Protein AF-A0A8T4W5Y5-F1 (afdb_monomer_lite)

Foldseek 3Di:
DWDADPVPRDIDDDPDPDQAWDADPPPRDIDGRDPDDDDDDDDDDDDDDDDDDDDPPDDPPDPPPDDPDPPPPPPDVVVVVLVVVLVPDPDPVVVVVSVVVVVVVVVVVVVVVVVVVVVVVVVVVVVVVVVVVVCVVVVNDDDDD

Radius of gyration: 27.2 Å; chains: 1; bounding box: 62×45×66 Å

Sequence (145 aa):
MELECKSCGYEWDYQGESDYYATCPNCQYKVKIEANAEVIEPEGKEEKANRDVGTEIGIPAKAKVVPSGAGTTRFSGKEEIFLEQIAELDDPDEIYEIFSKYEQEEFNSLRKKVKEKAIRLRNDLKKYKKIENLLEEKGWEYSER

Structure (mmCIF, N/CA/C/O backbone):
data_AF-A0A8T4W5Y5-F1
#
_entry.id   AF-A0A8T4W5Y5-F1
#
loop_
_atom_site.group_PDB
_atom_site.id
_atom_site.type_symbol
_atom_site.label_atom_id
_atom_site.label_alt_id
_atom_site.label_comp_id
_atom_site.label_asym_id
_atom_site.label_entity_id
_atom_site.label_seq_id
_atom_site.pdbx_PDB_ins_code
_atom_site.Cartn_x
_atom_site.Cartn_y
_atom_site.Cartn_z
_atom_site.occupancy
_atom_site.B_iso_or_equiv
_atom_site.auth_seq_id
_atom_site.auth_comp_id
_atom_site.auth_asym_id
_atom_site.auth_atom_id
_atom_site.pdbx_PDB_model_num
ATOM 1 N N . MET A 1 1 ? -31.313 7.563 2.829 1.00 80.56 1 MET A N 1
ATOM 2 C CA . MET A 1 1 ? -30.315 7.515 1.738 1.00 80.56 1 MET A CA 1
ATOM 3 C C . MET A 1 1 ? -30.272 6.075 1.291 1.00 80.56 1 MET A C 1
ATOM 5 O O . MET A 1 1 ? -29.936 5.231 2.112 1.00 80.56 1 MET A O 1
ATOM 9 N N . GLU A 1 2 ? -30.682 5.793 0.060 1.00 85.56 2 GLU A N 1
ATOM 10 C CA . GLU A 1 2 ? -30.714 4.421 -0.448 1.00 85.56 2 GLU A CA 1
ATOM 11 C C . GLU A 1 2 ? -29.285 3.957 -0.744 1.00 85.56 2 GLU A C 1
ATOM 13 O O . GLU A 1 2 ? -28.531 4.630 -1.449 1.00 85.56 2 GLU A O 1
ATOM 18 N N . LEU A 1 3 ? -28.892 2.835 -0.143 1.00 88.19 3 LEU A N 1
ATOM 19 C CA . LEU A 1 3 ? -27.592 2.209 -0.345 1.00 88.19 3 LEU A CA 1
ATOM 20 C C . LEU A 1 3 ? -27.778 0.814 -0.921 1.00 88.19 3 LEU A C 1
ATOM 22 O O . LEU A 1 3 ? -28.608 0.045 -0.445 1.00 88.19 3 LEU A O 1
ATOM 26 N N . GLU A 1 4 ? -26.929 0.470 -1.883 1.00 90.25 4 GLU A N 1
ATOM 27 C CA . GLU A 1 4 ? -26.855 -0.864 -2.467 1.00 90.25 4 GLU A CA 1
ATOM 28 C C . GLU A 1 4 ? -25.580 -1.581 -2.004 1.00 90.25 4 GLU A C 1
ATOM 30 O O . GLU A 1 4 ? -24.464 -1.041 -2.023 1.00 90.25 4 GLU A O 1
ATOM 35 N N . CYS A 1 5 ? -25.716 -2.842 -1.595 1.00 90.56 5 CYS A N 1
ATOM 36 C CA . CYS A 1 5 ? -24.565 -3.669 -1.275 1.00 90.56 5 CYS A CA 1
ATOM 37 C C . CYS A 1 5 ? -23.873 -4.186 -2.540 1.00 90.56 5 CYS A C 1
ATOM 39 O O . CYS A 1 5 ? -24.364 -5.107 -3.181 1.00 90.56 5 CYS A O 1
ATOM 41 N N . LYS A 1 6 ? -22.631 -3.757 -2.792 1.00 88.56 6 LYS A N 1
ATOM 42 C CA . LYS A 1 6 ? -21.796 -4.291 -3.893 1.00 88.56 6 LYS A CA 1
ATOM 43 C C . LYS A 1 6 ? -21.457 -5.789 -3.788 1.00 88.56 6 LYS A C 1
ATOM 45 O O . LYS A 1 6 ? -20.924 -6.357 -4.733 1.00 88.56 6 LYS A O 1
ATOM 50 N N . SER A 1 7 ? -21.697 -6.414 -2.633 1.00 89.50 7 SER A N 1
ATOM 51 C CA . SER A 1 7 ? -21.397 -7.832 -2.393 1.00 89.50 7 SER A CA 1
ATOM 52 C C . SER A 1 7 ? -22.606 -8.738 -2.646 1.00 89.50 7 SER A C 1
ATOM 54 O O . SER A 1 7 ? -22.464 -9.783 -3.273 1.00 89.50 7 SER A O 1
ATOM 56 N N . CYS A 1 8 ? -23.800 -8.348 -2.180 1.00 90.50 8 CYS A N 1
ATOM 57 C CA . CYS A 1 8 ? -25.008 -9.178 -2.283 1.00 90.50 8 CYS A CA 1
ATOM 58 C C . CYS A 1 8 ? -26.167 -8.548 -3.070 1.00 90.50 8 CYS A C 1
ATOM 60 O O . CYS A 1 8 ? -27.184 -9.211 -3.243 1.00 90.50 8 CYS A O 1
ATOM 62 N N . GLY A 1 9 ? -26.041 -7.294 -3.512 1.00 89.88 9 GLY A N 1
ATOM 63 C CA . GLY A 1 9 ? -27.084 -6.560 -4.236 1.00 89.88 9 GLY A CA 1
ATOM 64 C C . GLY A 1 9 ? -28.288 -6.152 -3.381 1.00 89.88 9 GLY A C 1
ATOM 65 O O . GLY A 1 9 ? -29.320 -5.788 -3.921 1.00 89.88 9 GLY A O 1
ATOM 66 N N . TYR A 1 10 ? -28.208 -6.261 -2.050 1.00 90.81 10 TYR A N 1
ATOM 67 C CA . TYR A 1 10 ? -29.298 -5.833 -1.170 1.00 90.81 10 TYR A CA 1
ATOM 68 C C . TYR A 1 10 ? -29.343 -4.307 -1.072 1.00 90.81 10 TYR A C 1
ATOM 70 O O . TYR A 1 10 ? -28.320 -3.691 -0.761 1.00 90.81 10 TYR A O 1
ATOM 78 N N . GLU A 1 11 ? -30.524 -3.733 -1.281 1.00 92.12 11 GLU A N 1
ATOM 79 C CA . GLU A 1 11 ? -30.798 -2.299 -1.189 1.00 92.12 11 GLU A CA 1
ATOM 80 C C . GLU A 1 11 ? -31.506 -1.972 0.130 1.00 92.12 11 GLU A C 1
ATOM 82 O O . GLU A 1 11 ? -32.390 -2.712 0.574 1.00 92.12 11 GLU A O 1
ATOM 87 N N . TRP A 1 12 ? -31.101 -0.888 0.795 1.00 92.19 12 TRP A N 1
ATOM 88 C CA . TRP A 1 12 ? -31.766 -0.426 2.014 1.00 92.19 12 TRP A CA 1
ATOM 89 C C . TRP A 1 12 ? -31.657 1.080 2.222 1.00 92.19 12 TRP A C 1
ATOM 91 O O . TRP A 1 12 ? -30.679 1.721 1.837 1.00 92.19 12 TRP A O 1
ATOM 101 N N . ASP A 1 13 ? -32.642 1.629 2.929 1.00 89.38 13 ASP A N 1
ATOM 102 C CA . ASP A 1 13 ? -32.605 2.998 3.423 1.00 89.38 13 ASP A CA 1
ATOM 103 C C . ASP A 1 13 ? -31.702 3.117 4.646 1.00 89.38 13 ASP A C 1
ATOM 105 O O . ASP A 1 13 ? -32.009 2.647 5.746 1.00 89.38 13 ASP A O 1
ATOM 109 N N . TYR A 1 14 ? -30.568 3.783 4.467 1.00 87.25 14 TYR A N 1
ATOM 110 C CA . TYR A 1 14 ? -29.668 4.107 5.557 1.00 87.25 14 TYR A CA 1
ATOM 111 C C . TYR A 1 14 ? -30.182 5.307 6.368 1.00 87.25 14 TYR A C 1
ATOM 113 O O . TYR A 1 14 ? -30.441 6.379 5.810 1.00 87.25 14 TYR A O 1
ATOM 121 N N . GLN A 1 15 ? -30.303 5.100 7.685 1.00 85.75 15 GLN A N 1
ATOM 122 C CA . GLN A 1 15 ? -30.734 6.081 8.696 1.00 85.75 15 GLN A CA 1
ATOM 123 C C . GLN A 1 15 ? -29.670 6.329 9.788 1.00 85.75 15 GLN A C 1
ATOM 125 O O . GLN A 1 15 ? -29.985 6.873 10.842 1.00 85.75 15 GLN A O 1
ATOM 130 N N . GLY A 1 16 ? -28.430 5.873 9.586 1.00 82.62 16 GLY A N 1
ATOM 131 C CA . GLY A 1 16 ? -27.360 6.033 10.575 1.00 82.62 16 GLY A CA 1
ATOM 132 C C . GLY A 1 16 ? -26.685 7.406 10.518 1.00 82.62 16 GLY A C 1
ATOM 133 O O . GLY A 1 16 ? -26.769 8.107 9.51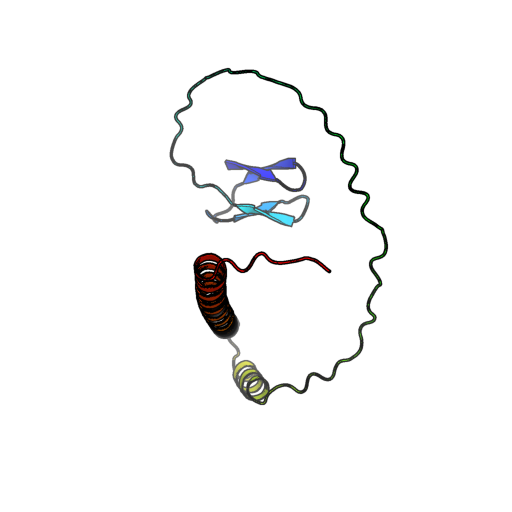5 1.00 82.62 16 GLY A O 1
ATOM 134 N N . GLU A 1 17 ? -25.973 7.762 11.589 1.00 80.19 17 GLU A N 1
ATOM 135 C CA . GLU A 1 17 ? -25.249 9.041 11.712 1.00 80.19 17 GLU A CA 1
ATOM 136 C C . GLU A 1 17 ? -23.870 9.038 11.027 1.00 80.19 17 GLU A C 1
ATOM 138 O O . GLU A 1 17 ? -23.240 10.082 10.901 1.00 80.19 17 GLU A O 1
ATOM 143 N N . SER A 1 18 ? -23.352 7.875 10.609 1.00 79.94 18 SER A N 1
ATOM 144 C CA . SER A 1 18 ? -22.042 7.813 9.949 1.00 79.94 18 SER A CA 1
ATOM 145 C C . SER A 1 18 ? -22.144 8.248 8.492 1.00 79.94 18 SER A C 1
ATOM 147 O O . SER A 1 18 ? -22.891 7.636 7.733 1.00 79.94 18 SER A O 1
ATOM 149 N N . ASP A 1 19 ? -21.324 9.221 8.097 1.00 81.56 19 ASP A N 1
ATOM 150 C CA . ASP A 1 19 ? -21.244 9.731 6.720 1.00 81.56 19 ASP A CA 1
ATOM 151 C C . ASP A 1 19 ? -20.276 8.943 5.821 1.00 81.56 19 ASP A C 1
ATOM 153 O O . ASP A 1 19 ? -20.174 9.202 4.623 1.00 81.56 19 ASP A O 1
ATOM 157 N N . TYR A 1 20 ? -19.513 8.002 6.389 1.00 84.50 20 TYR A N 1
ATOM 158 C CA . TYR A 1 20 ? -18.391 7.363 5.691 1.00 84.50 20 TYR A CA 1
ATOM 159 C C . TYR A 1 20 ? -18.680 5.920 5.289 1.00 84.50 20 TYR A C 1
ATOM 161 O O . TYR A 1 20 ? -18.343 5.506 4.175 1.00 84.50 20 TYR A O 1
ATOM 169 N N . TYR A 1 21 ? -19.273 5.138 6.192 1.00 88.50 21 TYR A N 1
ATOM 170 C CA . TYR A 1 21 ? -19.499 3.713 5.979 1.00 88.50 21 TYR A CA 1
ATOM 171 C C . TYR A 1 21 ? -20.826 3.261 6.577 1.00 88.50 21 TYR A C 1
ATOM 173 O O . TYR A 1 21 ? -21.150 3.590 7.714 1.00 88.50 21 TYR A O 1
ATOM 181 N N . ALA A 1 22 ? -21.535 2.420 5.832 1.00 89.00 22 ALA A N 1
ATOM 182 C CA . ALA A 1 22 ? -22.681 1.664 6.303 1.00 89.00 22 ALA A CA 1
ATOM 183 C C . ALA A 1 22 ? -22.364 0.168 6.283 1.00 89.00 22 ALA A C 1
ATOM 185 O O . ALA A 1 22 ? -21.606 -0.317 5.442 1.00 89.00 22 ALA A O 1
ATOM 186 N N . THR A 1 23 ? -22.981 -0.586 7.184 1.00 91.25 23 THR A N 1
ATOM 187 C CA . THR A 1 23 ? -22.893 -2.049 7.186 1.00 91.25 23 THR A CA 1
ATOM 188 C C . THR A 1 23 ? -24.161 -2.620 6.573 1.00 91.25 23 THR A C 1
ATOM 190 O O . THR A 1 23 ? -25.261 -2.280 7.003 1.00 91.25 23 THR A O 1
ATOM 193 N N . CYS A 1 24 ? -24.018 -3.500 5.582 1.00 90.88 24 CYS A N 1
ATOM 194 C CA . CYS A 1 24 ? -25.161 -4.180 4.984 1.00 90.88 24 CYS A CA 1
ATOM 195 C C . CYS A 1 24 ? -25.854 -5.082 6.024 1.00 90.88 24 CYS A C 1
ATOM 197 O O . CYS A 1 24 ? -25.184 -5.940 6.608 1.00 90.88 24 CYS A O 1
ATOM 199 N N . PRO A 1 25 ? -27.180 -4.970 6.223 1.00 90.50 25 PRO A N 1
ATOM 200 C CA . PRO A 1 25 ? -27.904 -5.791 7.195 1.00 90.50 25 PRO A CA 1
ATOM 201 C C . PRO A 1 25 ? -27.995 -7.271 6.794 1.00 90.50 25 PRO A C 1
ATOM 203 O O . PRO A 1 25 ? -28.203 -8.120 7.653 1.00 90.50 25 PRO A O 1
ATOM 206 N N . ASN A 1 26 ? -27.821 -7.592 5.506 1.00 89.94 26 ASN A N 1
ATOM 207 C CA . ASN A 1 26 ? -27.944 -8.959 4.999 1.00 89.94 26 ASN A CA 1
ATOM 208 C C . ASN A 1 26 ? -26.623 -9.749 5.092 1.00 89.94 26 ASN A C 1
ATOM 210 O O . ASN A 1 26 ? -26.596 -10.873 5.579 1.00 89.94 26 ASN A O 1
ATOM 214 N N . CYS A 1 27 ? -25.506 -9.166 4.642 1.00 91.12 27 CYS A N 1
ATOM 215 C CA . CYS A 1 27 ? -24.219 -9.874 4.543 1.00 91.12 27 CYS A CA 1
ATOM 216 C C . CYS A 1 27 ? -23.102 -9.291 5.419 1.00 91.12 27 CYS A C 1
ATOM 218 O O . CYS A 1 27 ? -21.971 -9.767 5.353 1.00 91.12 27 CYS A O 1
ATOM 220 N N . GLN A 1 28 ? -23.392 -8.244 6.202 1.00 89.75 28 GLN A N 1
ATOM 221 C CA . GLN A 1 28 ? -22.434 -7.533 7.063 1.00 89.75 28 GLN A CA 1
ATOM 222 C C . GLN A 1 28 ? -21.241 -6.900 6.325 1.00 89.75 28 GLN A C 1
ATOM 224 O O . GLN A 1 28 ? -20.262 -6.475 6.939 1.00 89.75 28 GLN A O 1
ATOM 229 N N . TYR A 1 29 ? -21.315 -6.791 4.998 1.00 89.12 29 TYR A N 1
ATOM 230 C CA . TYR A 1 29 ? -20.298 -6.119 4.200 1.00 89.12 29 TYR A CA 1
ATOM 231 C C . TYR A 1 29 ? -20.319 -4.603 4.441 1.00 89.12 29 TYR A C 1
ATOM 233 O O . TYR A 1 29 ? -21.390 -3.992 4.485 1.00 89.12 29 TYR A O 1
ATOM 241 N N . LYS A 1 30 ? -19.136 -3.989 4.565 1.00 89.62 30 LYS A N 1
ATOM 242 C CA . LYS A 1 30 ? -18.984 -2.538 4.746 1.00 89.62 30 LYS A CA 1
ATOM 243 C C . LYS A 1 30 ? -19.078 -1.826 3.398 1.00 89.62 30 LYS A C 1
ATOM 245 O O . LYS A 1 30 ? -18.216 -1.994 2.538 1.00 89.62 30 LYS A O 1
ATOM 250 N N . VAL A 1 31 ? -20.112 -1.016 3.228 1.00 88.75 31 VAL A N 1
ATOM 251 C CA . VAL A 1 31 ? -20.355 -0.185 2.047 1.00 88.75 31 VAL A CA 1
ATOM 252 C C . VAL A 1 31 ? -19.914 1.241 2.350 1.00 88.75 31 VAL A C 1
ATOM 254 O O . VAL A 1 31 ? -20.217 1.778 3.410 1.00 88.75 31 VAL A O 1
ATOM 257 N N . LYS A 1 32 ? -19.165 1.853 1.432 1.00 88.31 32 LYS A N 1
ATOM 258 C CA . LYS A 1 32 ? -18.752 3.253 1.548 1.00 88.31 32 LYS A CA 1
ATOM 259 C C . LYS A 1 32 ? -19.907 4.154 1.117 1.00 88.31 32 LYS A C 1
ATOM 261 O O . LYS A 1 32 ? -20.435 3.965 0.024 1.00 88.31 32 LYS A O 1
ATOM 266 N N . ILE A 1 33 ? -20.267 5.109 1.964 1.00 87.25 33 ILE A N 1
ATOM 267 C CA . ILE A 1 33 ? -21.293 6.105 1.666 1.00 87.25 33 ILE A CA 1
ATOM 268 C C . ILE A 1 33 ? -20.603 7.204 0.860 1.00 87.25 33 ILE A C 1
ATOM 270 O O . ILE A 1 33 ? -19.703 7.887 1.349 1.00 87.25 33 ILE A O 1
ATOM 274 N N . GLU A 1 34 ? -20.937 7.317 -0.421 1.00 72.88 34 GLU A N 1
ATOM 275 C CA . GLU A 1 34 ? -20.445 8.419 -1.241 1.00 72.88 34 GLU A CA 1
ATOM 276 C C . GLU A 1 34 ? -21.309 9.638 -0.920 1.00 72.88 34 GLU A C 1
ATOM 278 O O . GLU A 1 34 ? -22.428 9.765 -1.408 1.00 72.88 34 GLU A O 1
ATOM 283 N N . ALA A 1 35 ? -20.808 10.505 -0.035 1.00 57.53 35 ALA A N 1
ATOM 284 C CA . ALA A 1 35 ? -21.407 11.803 0.250 1.00 57.53 35 ALA A CA 1
ATOM 285 C C . ALA A 1 35 ? -21.367 12.656 -1.026 1.00 57.53 35 ALA A C 1
ATOM 287 O O . ALA A 1 35 ? -20.401 13.378 -1.277 1.00 57.53 35 ALA A O 1
ATOM 288 N N . ASN A 1 36 ? -22.379 12.507 -1.878 1.00 50.66 36 ASN A N 1
ATOM 289 C CA . ASN A 1 36 ? -22.461 13.229 -3.133 1.00 50.66 36 ASN A CA 1
ATOM 290 C C . ASN A 1 36 ? -23.371 14.443 -2.948 1.00 50.66 36 ASN A C 1
ATOM 292 O O . ASN A 1 36 ? -24.588 14.321 -2.809 1.00 50.66 36 ASN A O 1
ATOM 296 N N . ALA A 1 37 ? -22.748 15.618 -2.924 1.00 45.75 37 ALA A N 1
ATOM 297 C CA . ALA A 1 37 ? -23.421 16.877 -3.173 1.00 45.75 37 ALA A CA 1
ATOM 298 C C . ALA A 1 37 ? -24.008 16.846 -4.599 1.00 45.75 37 ALA A C 1
ATOM 300 O O . ALA A 1 37 ? -23.272 16.710 -5.567 1.00 45.75 37 ALA A O 1
ATOM 301 N N . GLU A 1 38 ? -25.335 16.911 -4.682 1.00 41.66 38 GLU A N 1
ATOM 302 C CA . GLU A 1 38 ? -26.161 17.437 -5.781 1.00 41.66 38 GLU A CA 1
ATOM 303 C C . GLU A 1 38 ? -25.682 17.223 -7.244 1.00 41.66 38 GLU A C 1
ATOM 305 O O . GLU A 1 38 ? -24.909 17.989 -7.811 1.00 41.66 38 GLU A O 1
ATOM 310 N N . VAL A 1 39 ? -26.240 16.167 -7.850 1.00 50.59 39 VAL A N 1
ATOM 311 C CA . VAL A 1 39 ? -26.712 15.961 -9.242 1.00 50.59 39 VAL A CA 1
ATOM 312 C C . VAL A 1 39 ? -26.398 17.031 -10.308 1.00 50.59 39 VAL A C 1
ATOM 314 O O . VAL A 1 39 ? -26.934 18.131 -10.235 1.00 50.59 39 VAL A O 1
ATOM 317 N N . ILE A 1 40 ? -25.752 16.620 -11.417 1.00 42.34 40 ILE A N 1
ATOM 318 C CA . ILE A 1 40 ? -26.180 16.957 -12.798 1.00 42.34 40 ILE A CA 1
ATOM 319 C C . ILE A 1 40 ? -25.891 15.754 -13.725 1.00 42.34 40 ILE A C 1
ATOM 321 O O . ILE A 1 40 ? -24.735 15.375 -13.914 1.00 42.34 40 ILE A O 1
ATOM 325 N N . GLU A 1 41 ? -26.936 15.157 -14.308 1.00 57.06 41 GLU A N 1
ATOM 326 C CA . GLU A 1 41 ? -26.853 14.183 -15.411 1.00 57.06 41 GLU A CA 1
ATOM 327 C C . GLU A 1 41 ? -26.346 14.851 -16.703 1.00 57.06 41 GLU A C 1
ATOM 329 O O . GLU A 1 41 ? -26.692 16.000 -16.988 1.00 57.06 41 GLU A O 1
ATOM 334 N N . PRO A 1 42 ? -25.616 14.119 -17.558 1.00 45.50 42 PRO A N 1
ATOM 335 C CA . PRO A 1 42 ? -25.982 14.202 -18.967 1.00 45.50 42 PRO A CA 1
ATOM 336 C C . PRO A 1 42 ? -26.248 12.827 -19.582 1.00 45.50 42 PRO A C 1
ATOM 338 O O . PRO A 1 42 ? -25.400 11.934 -19.610 1.00 45.50 42 PRO A O 1
ATOM 341 N N . GLU A 1 43 ? -27.453 12.721 -20.134 1.00 51.59 43 GLU A N 1
ATOM 342 C CA . GLU A 1 43 ? -27.885 11.729 -21.107 1.00 51.59 43 GLU A CA 1
ATOM 343 C C . GLU A 1 43 ? -26.912 11.678 -22.299 1.00 51.59 43 GLU A C 1
ATOM 345 O O . GLU A 1 43 ? -26.609 12.696 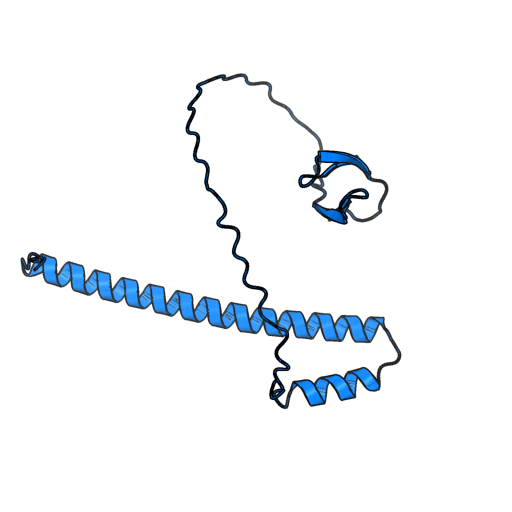-22.923 1.00 51.59 43 GLU A O 1
ATOM 350 N N . GLY A 1 44 ? -26.435 10.484 -22.657 1.00 38.44 44 GLY A N 1
ATOM 351 C CA . GLY A 1 44 ? -25.505 10.323 -23.773 1.00 38.44 44 GLY A CA 1
ATOM 352 C C . GLY A 1 44 ? -25.288 8.866 -24.151 1.00 38.44 44 GLY A C 1
ATOM 353 O O . GLY A 1 44 ? -24.307 8.249 -23.753 1.00 38.44 44 GLY A O 1
ATOM 354 N N . LYS A 1 45 ? -26.229 8.317 -24.923 1.00 46.91 45 LYS A N 1
ATOM 355 C CA . LYS A 1 45 ? -26.132 7.012 -25.588 1.00 46.91 45 LYS A CA 1
ATOM 356 C C . LYS A 1 45 ? -24.884 6.959 -26.474 1.00 46.91 45 LYS A C 1
ATOM 358 O O . LYS A 1 45 ? -24.820 7.733 -27.418 1.00 46.91 45 LYS A O 1
ATOM 363 N N . GLU A 1 46 ? -24.010 5.975 -26.276 1.00 43.09 46 GLU A N 1
ATOM 364 C CA . GLU A 1 46 ? -23.335 5.291 -27.385 1.00 43.09 46 GLU A CA 1
ATOM 365 C C . GLU A 1 46 ? -23.114 3.810 -27.046 1.00 43.09 46 GLU A C 1
ATOM 367 O O . GLU A 1 46 ? -22.265 3.394 -26.263 1.00 43.09 46 GLU A O 1
ATOM 372 N N . GLU A 1 47 ? -23.966 3.021 -27.677 1.00 49.81 47 GLU A N 1
ATOM 373 C CA . GLU A 1 47 ? -23.942 1.583 -27.856 1.00 49.81 47 GLU A CA 1
ATOM 374 C C . GLU A 1 47 ? -22.797 1.207 -28.803 1.00 49.81 47 GLU A C 1
ATOM 376 O O . GLU A 1 47 ? -22.906 1.552 -29.974 1.00 49.81 47 GLU A O 1
ATOM 381 N N . LYS A 1 48 ? -21.750 0.478 -28.360 1.00 36.62 48 LYS A N 1
ATOM 382 C CA . LYS A 1 48 ? -20.985 -0.446 -29.233 1.00 36.62 48 LYS A CA 1
ATOM 383 C C . LYS A 1 48 ? -20.354 -1.637 -28.499 1.00 36.62 48 LYS A C 1
ATOM 385 O O . LYS A 1 48 ? -19.462 -1.494 -27.673 1.00 36.62 48 LYS A O 1
ATOM 390 N N . ALA A 1 49 ? -20.734 -2.799 -29.029 1.00 36.19 49 ALA A N 1
ATOM 391 C CA . ALA A 1 49 ? -19.903 -3.962 -29.336 1.00 36.19 49 ALA A CA 1
ATOM 392 C C . ALA A 1 49 ? -19.526 -4.934 -28.204 1.00 36.19 49 ALA A C 1
ATOM 394 O O . ALA A 1 49 ? -18.467 -4.861 -27.589 1.00 36.19 49 ALA A O 1
ATOM 395 N N . ASN A 1 50 ? -20.373 -5.964 -28.105 1.00 49.34 50 ASN A N 1
ATOM 396 C CA . ASN A 1 50 ? -20.001 -7.377 -28.000 1.00 49.34 50 ASN A CA 1
ATOM 397 C C . ASN A 1 50 ? -18.519 -7.677 -28.273 1.00 49.34 50 ASN A C 1
ATOM 399 O O . ASN A 1 50 ? -18.055 -7.571 -29.413 1.00 49.34 50 ASN A O 1
ATOM 403 N N . ARG A 1 51 ? -17.841 -8.208 -27.253 1.00 41.31 51 ARG A N 1
ATOM 404 C CA . ARG A 1 51 ? -16.914 -9.328 -27.418 1.00 41.31 51 ARG A CA 1
ATOM 405 C C . ARG A 1 51 ? -17.109 -10.312 -26.276 1.00 41.31 51 ARG A C 1
ATOM 407 O O . ARG A 1 51 ? -16.601 -10.117 -25.176 1.00 41.31 51 ARG A O 1
ATOM 414 N N . ASP A 1 52 ? -17.817 -11.384 -26.598 1.00 47.16 52 ASP A N 1
ATOM 415 C CA . ASP A 1 52 ? -17.598 -12.708 -26.042 1.00 47.16 52 ASP A CA 1
ATOM 416 C C . ASP A 1 52 ? -16.100 -13.011 -25.944 1.00 47.16 52 ASP A C 1
ATOM 418 O O . ASP A 1 52 ? -15.420 -13.179 -26.957 1.00 47.16 52 ASP A O 1
ATOM 422 N N . VAL A 1 53 ? -15.596 -13.129 -24.719 1.00 45.72 53 VAL A N 1
ATOM 423 C CA . VAL A 1 53 ? -14.507 -14.054 -24.409 1.00 45.72 53 VAL A CA 1
ATOM 424 C C . VAL A 1 53 ? -14.870 -14.704 -23.084 1.00 45.72 53 VAL A C 1
ATOM 426 O O . VAL A 1 53 ? -14.590 -14.182 -22.007 1.00 45.72 53 VAL A O 1
ATOM 429 N N . GLY A 1 54 ? -15.517 -15.865 -23.180 1.00 49.44 54 GLY A N 1
ATOM 430 C CA . GLY A 1 54 ? -15.520 -16.825 -22.092 1.00 49.44 54 GLY A CA 1
ATOM 431 C C . GLY A 1 54 ? -14.074 -17.111 -21.697 1.00 49.44 54 GLY A C 1
ATOM 432 O O . GLY A 1 54 ? -13.270 -17.574 -22.503 1.00 49.44 54 GLY A O 1
ATOM 433 N N . THR A 1 55 ? -13.715 -16.790 -20.462 1.00 45.09 55 THR A N 1
ATOM 434 C CA . THR A 1 55 ? -12.562 -17.399 -19.807 1.00 45.09 55 THR A CA 1
ATOM 435 C C . THR A 1 55 ? -13.049 -17.919 -18.475 1.00 45.09 55 THR A C 1
ATOM 437 O O . THR A 1 55 ? -13.143 -17.204 -17.480 1.00 45.09 55 THR A O 1
ATOM 440 N N . GLU A 1 56 ? -13.398 -19.196 -18.505 1.00 46.00 56 GLU A N 1
ATOM 441 C CA . GLU A 1 56 ? -13.550 -20.041 -17.338 1.00 46.00 56 GLU A CA 1
ATOM 442 C C . GLU A 1 56 ? -12.190 -20.098 -16.633 1.00 46.00 56 GLU A C 1
ATOM 444 O O . GLU A 1 56 ? -11.333 -20.922 -16.952 1.00 46.00 56 GLU A O 1
ATOM 449 N N . ILE A 1 57 ? -11.949 -19.201 -15.676 1.00 41.91 57 ILE A N 1
ATOM 450 C CA . ILE A 1 57 ? -10.852 -19.401 -14.732 1.00 41.91 57 ILE A CA 1
ATOM 451 C C . ILE A 1 57 ? -11.392 -20.353 -13.672 1.00 41.91 57 ILE A C 1
ATOM 453 O O . ILE A 1 57 ? -11.942 -19.945 -12.649 1.00 41.91 57 ILE A O 1
ATOM 457 N N . GLY A 1 58 ? -11.276 -21.647 -13.965 1.00 36.53 58 GLY A N 1
ATOM 458 C CA . GLY A 1 58 ? -11.468 -22.703 -12.987 1.00 36.53 58 GLY A CA 1
ATOM 459 C C . GLY A 1 58 ? -10.590 -22.427 -11.771 1.00 36.53 58 GLY A C 1
ATOM 460 O O . GLY A 1 58 ? -9.365 -22.469 -11.853 1.00 36.53 58 GLY A O 1
ATOM 461 N N . ILE A 1 59 ? -11.226 -22.132 -10.641 1.00 49.06 59 ILE A N 1
ATOM 462 C CA . ILE A 1 59 ? -10.588 -22.115 -9.328 1.00 49.06 59 ILE A CA 1
ATOM 463 C C . ILE A 1 59 ? -10.201 -23.571 -9.026 1.00 49.06 59 ILE A C 1
ATOM 465 O O . ILE A 1 59 ? -11.100 -24.401 -8.859 1.00 49.06 59 ILE A O 1
ATOM 469 N N . PRO A 1 60 ? -8.911 -23.952 -8.936 1.00 43.47 60 PRO A N 1
ATOM 470 C CA . PRO A 1 60 ? -8.576 -25.267 -8.424 1.00 43.47 60 PRO A CA 1
ATOM 471 C C . PRO A 1 60 ? -8.899 -25.297 -6.927 1.00 43.47 60 PRO A C 1
ATOM 473 O O . PRO A 1 60 ? -8.205 -24.712 -6.094 1.00 43.47 60 PRO A O 1
ATOM 476 N N . ALA A 1 61 ? -9.969 -26.010 -6.585 1.00 46.19 61 ALA A N 1
ATOM 477 C CA . ALA A 1 61 ? -10.341 -26.361 -5.226 1.00 46.19 61 ALA A CA 1
ATOM 478 C C . ALA A 1 61 ? -9.274 -27.268 -4.591 1.00 46.19 61 ALA A C 1
ATOM 480 O O . ALA A 1 61 ? -9.430 -28.485 -4.573 1.00 46.19 61 ALA A O 1
ATOM 481 N N . LYS A 1 62 ? -8.185 -26.687 -4.073 1.00 43.22 62 LYS A N 1
ATOM 482 C CA . LYS A 1 62 ? -7.309 -27.294 -3.054 1.00 43.22 62 LYS A CA 1
ATOM 483 C C . LYS A 1 62 ? -6.727 -26.212 -2.145 1.00 43.22 62 LYS A C 1
ATOM 485 O O . LYS A 1 62 ? -5.516 -26.009 -2.091 1.00 43.22 62 LYS A O 1
ATOM 490 N N . ALA A 1 63 ? -7.592 -25.547 -1.381 1.00 40.94 63 ALA A N 1
ATOM 491 C CA . ALA A 1 63 ? -7.160 -24.938 -0.131 1.00 40.94 63 ALA A CA 1
ATOM 492 C C . ALA A 1 63 ? -6.756 -26.081 0.816 1.00 40.94 63 ALA A C 1
ATOM 494 O O . ALA A 1 63 ? -7.602 -26.764 1.392 1.00 40.94 63 ALA A O 1
ATOM 495 N N . LYS A 1 64 ? -5.450 -26.349 0.925 1.00 40.94 64 LYS A N 1
ATOM 496 C CA . LYS A 1 64 ? -4.925 -27.132 2.043 1.00 40.94 64 LYS A CA 1
ATOM 497 C C . LYS A 1 64 ? -5.198 -26.320 3.302 1.00 40.94 64 LYS A C 1
ATOM 499 O O . LYS A 1 64 ? -4.581 -25.280 3.510 1.00 40.94 64 LYS A O 1
ATOM 504 N N . VAL A 1 65 ? -6.128 -26.817 4.110 1.00 43.38 65 VAL A N 1
ATOM 505 C CA . VAL A 1 65 ? -6.242 -26.497 5.530 1.00 43.38 65 VAL A CA 1
ATOM 506 C C . VAL A 1 65 ? -4.853 -26.692 6.132 1.00 43.38 65 VAL A C 1
ATOM 508 O O . VAL A 1 65 ? -4.361 -27.817 6.231 1.00 43.38 65 VAL A O 1
ATOM 511 N N . VAL A 1 66 ? -4.177 -25.588 6.436 1.00 46.34 66 VAL A N 1
ATOM 512 C CA . VAL A 1 66 ? -2.946 -25.618 7.220 1.00 46.34 66 VAL A CA 1
ATOM 513 C C . VAL A 1 66 ? -3.396 -25.845 8.662 1.00 46.34 66 VAL A C 1
ATOM 515 O O . VAL A 1 66 ? -4.235 -25.082 9.143 1.00 46.34 66 VAL A O 1
ATOM 518 N N . PRO A 1 67 ? -2.934 -26.903 9.345 1.00 40.22 67 PRO A N 1
ATOM 519 C CA . PRO A 1 67 ? -3.291 -27.108 10.737 1.00 40.22 67 PRO A CA 1
ATOM 520 C C . PRO A 1 67 ? -2.739 -25.955 11.572 1.00 40.22 67 PRO A C 1
ATOM 522 O O . PRO A 1 67 ? -1.606 -25.519 11.353 1.00 40.22 67 PRO A O 1
ATOM 525 N N . SER A 1 68 ? -3.546 -25.504 12.534 1.00 42.03 68 SER A N 1
ATOM 526 C CA . SER A 1 68 ? -3.150 -24.674 13.670 1.00 42.03 68 SER A CA 1
ATOM 527 C C . SER A 1 68 ? -1.991 -25.341 14.411 1.00 42.03 68 SER A C 1
ATOM 529 O O . SER A 1 68 ? -2.173 -26.070 15.383 1.00 42.03 68 SER A O 1
ATOM 531 N N . GLY A 1 69 ? -0.781 -25.143 13.902 1.00 35.47 69 GLY A N 1
ATOM 532 C CA . GLY A 1 69 ? 0.448 -25.432 14.606 1.00 35.47 69 GLY A CA 1
ATOM 533 C C . GLY A 1 69 ? 0.645 -24.327 15.621 1.00 35.47 69 GLY A C 1
ATOM 534 O O . GLY A 1 69 ? 0.809 -23.170 15.240 1.00 35.47 69 GLY A O 1
ATOM 535 N N . ALA A 1 70 ? 0.603 -24.701 16.896 1.00 41.53 70 ALA A N 1
ATOM 536 C CA . ALA A 1 70 ? 1.062 -23.911 18.023 1.00 41.53 70 ALA A CA 1
ATOM 537 C C . ALA A 1 70 ? 2.501 -23.432 17.764 1.00 41.53 70 ALA A C 1
ATOM 539 O O . ALA A 1 70 ? 3.479 -24.095 18.102 1.00 41.53 70 ALA A O 1
ATOM 540 N N . GLY A 1 71 ? 2.624 -22.291 17.093 1.00 34.94 71 GLY A N 1
ATOM 541 C CA . GLY A 1 71 ? 3.847 -21.526 17.039 1.00 34.94 71 GLY A CA 1
ATOM 542 C C . GLY A 1 71 ? 3.933 -20.778 18.351 1.00 34.94 71 GLY A C 1
ATOM 543 O O . GLY A 1 71 ? 3.216 -19.805 18.553 1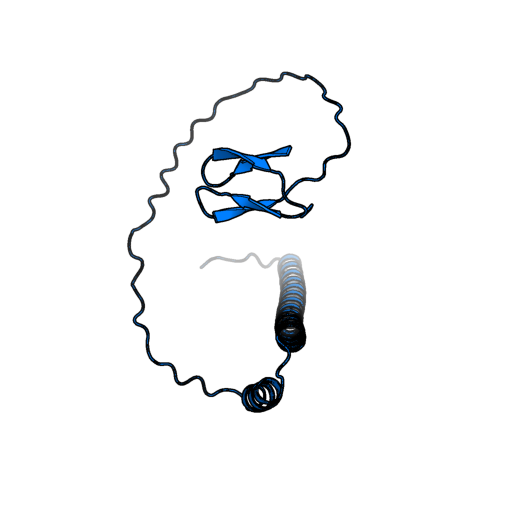.00 34.94 71 GLY A O 1
ATOM 544 N N . THR A 1 72 ? 4.799 -21.237 19.245 1.00 38.41 72 THR A N 1
ATOM 545 C CA . THR A 1 72 ? 5.355 -20.381 20.285 1.00 38.41 72 THR A CA 1
ATOM 546 C C . THR A 1 72 ? 6.141 -19.286 19.571 1.00 38.41 72 THR A C 1
ATOM 548 O O . THR A 1 72 ? 7.334 -19.415 19.284 1.00 38.41 72 THR A O 1
ATOM 551 N N . THR A 1 73 ? 5.446 -18.217 19.187 1.00 43.31 73 THR A N 1
ATOM 552 C CA . THR A 1 73 ? 6.084 -16.969 18.798 1.00 43.31 73 THR A CA 1
ATOM 553 C C . THR A 1 73 ? 6.976 -16.590 19.969 1.00 43.31 73 THR A C 1
ATOM 555 O O . THR A 1 73 ? 6.514 -16.381 21.086 1.00 43.31 73 THR A O 1
ATOM 558 N N . ARG A 1 74 ? 8.293 -16.591 19.745 1.00 41.50 74 ARG A N 1
ATOM 559 C CA . ARG A 1 74 ? 9.211 -15.854 20.610 1.00 41.50 74 ARG A CA 1
ATOM 560 C C . ARG A 1 74 ? 8.806 -14.396 20.473 1.00 41.50 74 ARG A C 1
ATOM 562 O O . ARG A 1 74 ? 9.229 -13.736 19.525 1.00 41.50 74 ARG A O 1
ATOM 569 N N . PHE A 1 75 ? 7.923 -13.965 21.364 1.00 40.62 75 PHE A N 1
ATOM 570 C CA . PHE A 1 75 ? 7.511 -12.584 21.499 1.00 40.62 75 PHE A CA 1
ATOM 571 C C . PHE A 1 75 ? 8.774 -11.760 21.722 1.00 40.62 75 PHE A C 1
ATOM 573 O O . PHE A 1 75 ? 9.650 -12.115 22.520 1.00 40.62 75 PHE A O 1
ATOM 580 N N . SER A 1 76 ? 8.941 -10.725 20.907 1.00 49.41 76 SER A N 1
ATOM 581 C CA . SER A 1 76 ? 10.062 -9.816 21.102 1.00 49.41 76 SER A CA 1
ATOM 582 C C . SER A 1 76 ? 9.761 -9.031 22.377 1.00 49.41 76 SER A C 1
ATOM 584 O O . SER A 1 76 ? 8.621 -8.619 22.565 1.00 49.41 76 SER A O 1
ATOM 586 N N . GLY A 1 77 ? 10.748 -8.798 23.247 1.00 48.56 77 GLY A N 1
ATOM 587 C CA . GLY A 1 77 ? 10.560 -8.167 24.570 1.00 48.56 77 GLY A CA 1
ATOM 588 C C . GLY A 1 77 ? 9.942 -6.755 24.592 1.00 48.56 77 GLY A C 1
ATOM 589 O O . GLY A 1 77 ? 9.937 -6.114 25.632 1.00 48.56 77 GLY A O 1
ATOM 590 N N . LYS A 1 78 ? 9.440 -6.244 23.462 1.00 54.47 78 LYS A N 1
ATOM 591 C CA . LYS A 1 78 ? 8.587 -5.053 23.380 1.00 54.47 78 LYS A CA 1
ATOM 592 C C . LYS A 1 78 ? 7.103 -5.348 23.632 1.00 54.47 78 LYS A C 1
ATOM 594 O O . LYS A 1 78 ? 6.400 -4.440 24.050 1.00 54.47 78 LYS A O 1
ATOM 599 N N . GLU A 1 79 ? 6.633 -6.571 23.384 1.00 55.00 79 GLU A N 1
ATOM 600 C CA . GLU A 1 79 ? 5.222 -6.947 23.587 1.00 55.00 79 GLU A CA 1
ATOM 601 C C . GLU A 1 79 ? 4.899 -7.222 25.065 1.00 55.00 79 GLU A C 1
ATOM 603 O O . GLU A 1 79 ? 3.799 -6.913 25.509 1.00 55.00 79 GLU A O 1
ATOM 608 N N . GLU A 1 80 ? 5.862 -7.713 25.858 1.00 55.66 80 GLU A N 1
ATOM 609 C CA . GLU A 1 80 ? 5.667 -7.925 27.305 1.00 55.66 80 GLU A CA 1
ATOM 610 C C . GLU A 1 80 ? 5.463 -6.603 28.061 1.00 55.66 80 GLU A C 1
ATOM 612 O O . GLU A 1 80 ? 4.562 -6.501 28.886 1.00 55.66 80 GLU A O 1
ATOM 617 N N . ILE A 1 81 ? 6.216 -5.556 27.704 1.00 55.84 81 ILE A N 1
ATOM 618 C CA . ILE A 1 81 ? 6.097 -4.220 28.319 1.00 55.84 81 ILE A CA 1
ATOM 619 C C . ILE A 1 81 ? 4.735 -3.573 27.993 1.00 55.84 81 ILE A C 1
ATOM 621 O O . ILE A 1 81 ? 4.209 -2.793 28.780 1.00 55.84 81 ILE A O 1
ATOM 625 N N . PHE A 1 82 ? 4.147 -3.906 26.841 1.00 63.06 82 PHE A N 1
ATOM 626 C CA . PHE A 1 82 ? 2.868 -3.357 26.386 1.00 63.06 82 PHE A CA 1
ATOM 627 C C . PHE A 1 82 ? 1.668 -3.959 27.137 1.00 63.06 82 PHE A C 1
ATOM 629 O O . PHE A 1 82 ? 0.716 -3.248 27.447 1.00 63.06 82 PHE A O 1
ATOM 636 N N . LEU A 1 83 ? 1.719 -5.253 27.475 1.00 64.62 83 LEU A N 1
ATOM 637 C CA . LEU A 1 83 ? 0.623 -5.938 28.173 1.00 64.62 83 LEU A CA 1
ATOM 638 C C . LEU A 1 83 ? 0.535 -5.571 29.659 1.00 64.62 83 LEU A C 1
ATOM 640 O O . LEU A 1 83 ? -0.572 -5.485 30.187 1.00 64.62 83 LEU A O 1
ATOM 644 N N . GLU A 1 84 ? 1.667 -5.313 30.320 1.00 67.38 84 GLU A N 1
ATOM 645 C CA . GLU A 1 84 ? 1.677 -4.842 31.714 1.00 67.38 84 GLU A CA 1
ATOM 646 C C . GLU A 1 84 ? 1.049 -3.447 31.842 1.00 67.38 84 GLU A C 1
ATOM 648 O O . GLU A 1 84 ? 0.266 -3.213 32.755 1.00 67.38 84 GLU A O 1
ATOM 653 N N . GLN A 1 85 ? 1.302 -2.554 30.879 1.00 66.81 85 GLN A N 1
ATOM 654 C CA . GLN A 1 85 ? 0.706 -1.213 30.859 1.00 66.81 85 GLN A CA 1
ATOM 655 C C . GLN A 1 85 ? -0.804 -1.236 30.603 1.00 66.81 85 GLN A C 1
ATOM 657 O O . GLN A 1 85 ? -1.520 -0.414 31.157 1.00 66.81 85 GLN A O 1
ATOM 662 N N . ILE A 1 86 ? -1.299 -2.175 29.791 1.00 68.31 86 ILE A N 1
ATOM 663 C CA . ILE A 1 86 ? -2.741 -2.329 29.535 1.00 68.31 86 ILE A CA 1
ATOM 664 C C . ILE A 1 86 ? -3.459 -2.939 30.745 1.00 68.31 86 ILE A C 1
ATOM 666 O O . ILE A 1 86 ? -4.611 -2.603 30.997 1.00 68.31 86 ILE A O 1
ATOM 670 N N . ALA A 1 87 ? -2.794 -3.811 31.507 1.00 71.56 87 ALA A N 1
ATOM 671 C CA . ALA A 1 87 ? -3.384 -4.455 32.682 1.00 71.56 87 ALA A CA 1
ATOM 672 C C . ALA A 1 87 ? -3.664 -3.484 33.845 1.00 71.56 87 ALA A C 1
ATOM 674 O O . ALA A 1 87 ? -4.471 -3.806 34.714 1.00 71.56 87 ALA A O 1
ATOM 675 N N . GLU A 1 88 ? -3.008 -2.321 33.862 1.00 79.31 88 GLU A N 1
ATOM 676 C CA . GLU A 1 88 ? -3.218 -1.261 34.857 1.00 79.31 88 GLU A CA 1
ATOM 677 C C . GLU A 1 88 ? -4.296 -0.240 34.440 1.00 79.31 88 GLU A C 1
ATOM 679 O O . GLU A 1 88 ? -4.642 0.634 35.235 1.00 79.31 88 GLU A O 1
ATOM 684 N N . LEU A 1 89 ? -4.831 -0.334 33.215 1.00 80.81 89 LEU A N 1
ATOM 685 C CA . LEU A 1 89 ? -5.833 0.596 32.691 1.00 80.81 89 LEU A CA 1
ATOM 686 C C . LEU A 1 89 ? -7.245 0.031 32.865 1.00 80.81 89 LEU A C 1
ATOM 688 O O . LEU A 1 89 ? -7.601 -0.982 32.269 1.00 80.81 89 LEU A O 1
ATOM 692 N N . ASP A 1 90 ? -8.065 0.726 33.654 1.00 83.88 90 ASP A N 1
ATOM 693 C CA . ASP A 1 90 ? -9.482 0.393 33.855 1.00 83.88 90 ASP A CA 1
ATOM 694 C C . ASP A 1 90 ? -10.408 1.051 32.809 1.00 83.88 90 ASP A C 1
ATOM 696 O O . ASP A 1 90 ? -11.583 0.691 32.711 1.00 83.88 90 ASP A O 1
ATOM 700 N N . ASP A 1 91 ? -9.901 2.016 32.028 1.00 88.25 91 ASP A N 1
ATOM 701 C CA . ASP A 1 91 ? -10.685 2.759 31.036 1.00 88.25 91 ASP A CA 1
ATOM 702 C C . ASP A 1 91 ? -10.589 2.115 29.632 1.00 88.25 91 ASP A C 1
ATOM 704 O O . ASP A 1 91 ? -9.511 2.096 29.024 1.00 88.25 91 ASP A O 1
ATOM 708 N N . PRO A 1 92 ? -11.701 1.591 29.076 1.00 77.44 92 PRO A N 1
ATOM 709 C CA . PRO A 1 92 ? -11.713 0.984 27.747 1.00 77.44 92 PRO A CA 1
ATOM 710 C C . PRO A 1 92 ? -11.360 1.958 26.609 1.00 77.44 92 PRO A C 1
ATOM 712 O O . PRO A 1 92 ? -10.844 1.502 25.581 1.00 77.44 92 PRO A O 1
ATOM 715 N N . ASP A 1 93 ? -11.593 3.264 26.770 1.00 74.38 93 ASP A N 1
ATOM 716 C CA . ASP A 1 93 ? -11.268 4.259 25.741 1.00 74.38 93 ASP A CA 1
ATOM 717 C C . ASP A 1 93 ? -9.747 4.485 25.655 1.00 74.38 93 ASP A C 1
ATOM 719 O O . ASP A 1 93 ? -9.177 4.532 24.558 1.00 74.38 93 ASP A O 1
ATOM 723 N N . GLU A 1 94 ? -9.054 4.511 26.798 1.00 75.75 94 GLU A N 1
ATOM 724 C CA . GLU A 1 94 ? -7.588 4.615 26.853 1.00 75.75 94 GLU A CA 1
ATOM 725 C C . GLU A 1 94 ? -6.908 3.374 26.258 1.00 75.75 94 GLU A C 1
ATOM 727 O O . GLU A 1 94 ? -5.930 3.485 25.506 1.00 75.75 94 GLU A O 1
ATOM 732 N N . ILE A 1 95 ? -7.469 2.187 26.513 1.00 72.94 95 ILE A N 1
ATOM 733 C CA . ILE A 1 95 ? -7.016 0.932 25.903 1.00 72.94 95 ILE A CA 1
ATOM 734 C C . ILE A 1 95 ? -7.126 1.019 24.371 1.00 72.94 95 ILE A C 1
ATOM 736 O O . ILE A 1 95 ? -6.170 0.686 23.660 1.00 72.94 95 ILE A O 1
ATOM 740 N N . TYR A 1 96 ? -8.251 1.510 23.841 1.00 69.56 96 TYR A N 1
ATOM 741 C CA . TYR A 1 96 ? -8.450 1.643 22.395 1.00 69.56 96 TYR A CA 1
ATOM 742 C C . TYR A 1 96 ? -7.471 2.634 21.749 1.00 69.56 96 TYR A C 1
ATOM 744 O O . TYR A 1 96 ? -6.950 2.375 20.656 1.00 69.56 96 TYR A O 1
ATOM 752 N N . GLU A 1 97 ? -7.166 3.750 22.417 1.00 73.31 97 GLU A N 1
ATOM 753 C CA . GLU A 1 97 ? -6.153 4.693 21.939 1.00 73.31 97 GLU A CA 1
ATOM 754 C C . GLU A 1 97 ? -4.761 4.060 21.838 1.00 73.31 97 GLU A C 1
ATOM 756 O O . GLU A 1 97 ? -4.028 4.318 20.877 1.00 73.31 97 GLU A O 1
ATOM 761 N N . ILE A 1 98 ? -4.383 3.246 22.824 1.00 74.31 98 ILE A N 1
ATOM 762 C CA . ILE A 1 98 ? -3.084 2.571 22.867 1.00 74.31 98 ILE A CA 1
ATOM 763 C C . ILE A 1 98 ? -2.977 1.537 21.742 1.00 74.31 98 ILE A C 1
ATOM 765 O O . ILE A 1 98 ? -1.983 1.539 21.007 1.00 74.31 98 ILE A O 1
ATOM 769 N N . PHE A 1 99 ? -4.016 0.721 21.535 1.00 66.25 99 PHE A N 1
ATOM 770 C CA . PHE A 1 99 ? -4.072 -0.210 20.402 1.00 66.25 99 PHE A CA 1
ATOM 771 C C . PHE A 1 99 ? -4.005 0.523 19.058 1.00 66.25 99 PHE A C 1
ATOM 773 O O . PHE A 1 99 ? -3.211 0.149 18.193 1.00 66.25 99 PHE A O 1
ATOM 780 N N . SER A 1 100 ? -4.752 1.620 18.907 1.00 72.19 100 SER A N 1
ATOM 781 C CA . SER A 1 100 ? -4.750 2.429 17.680 1.00 72.19 100 SER A CA 1
ATOM 782 C C . SER A 1 100 ? -3.364 3.008 17.371 1.00 72.19 100 SER A C 1
ATOM 784 O O . SER A 1 100 ? -2.917 2.990 16.220 1.00 72.19 100 SER A O 1
ATOM 786 N N . LYS A 1 101 ? -2.648 3.499 18.393 1.00 77.31 101 LYS A N 1
ATOM 787 C CA . LYS A 1 101 ? -1.276 4.015 18.252 1.00 77.31 101 LYS A CA 1
ATOM 788 C C . LYS A 1 101 ? -0.304 2.901 17.845 1.00 77.31 101 LYS A C 1
ATOM 790 O O . LYS A 1 101 ? 0.483 3.105 16.919 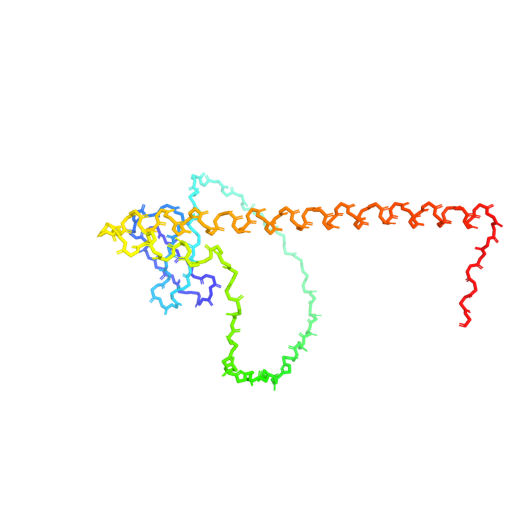1.00 77.31 101 LYS A O 1
ATOM 795 N N . TYR A 1 102 ? -0.391 1.726 18.471 1.00 75.38 102 TYR A N 1
ATOM 796 C CA . TYR A 1 102 ? 0.466 0.579 18.151 1.00 75.38 102 TYR A CA 1
ATOM 797 C C . TYR A 1 102 ? 0.280 0.101 16.703 1.00 75.38 102 TYR A C 1
ATOM 799 O O . TYR A 1 102 ? 1.256 -0.004 15.954 1.00 75.38 102 TYR A O 1
ATOM 807 N N . GLU A 1 103 ? -0.968 -0.094 16.264 1.00 75.94 103 GLU A N 1
ATOM 808 C CA . GLU A 1 103 ? -1.274 -0.476 14.878 1.00 75.94 103 GLU A CA 1
ATOM 809 C C . GLU A 1 103 ? -0.715 0.543 13.873 1.00 75.94 103 GLU A C 1
ATOM 811 O O . GLU A 1 103 ? -0.158 0.184 12.828 1.00 75.94 103 GLU A O 1
ATOM 816 N N . GLN A 1 104 ? -0.809 1.834 14.200 1.00 75.44 104 GLN A N 1
ATOM 817 C CA . GLN A 1 104 ? -0.302 2.898 13.346 1.00 75.44 104 GLN A CA 1
ATOM 818 C C . GLN A 1 104 ? 1.234 2.902 13.263 1.00 75.44 104 GLN A C 1
ATOM 820 O O . GLN A 1 104 ? 1.792 3.136 12.183 1.00 75.44 104 GLN A O 1
ATOM 825 N N . GLU A 1 105 ? 1.940 2.619 14.359 1.00 82.19 105 GLU A N 1
ATOM 826 C CA . GLU A 1 105 ? 3.402 2.490 14.373 1.00 82.19 105 GLU A CA 1
ATOM 827 C C . GLU A 1 105 ? 3.893 1.283 13.567 1.00 82.19 105 GLU A C 1
ATOM 829 O O . GLU A 1 105 ? 4.817 1.420 12.750 1.00 82.19 105 GLU A O 1
ATOM 834 N N . GLU A 1 106 ? 3.254 0.124 13.727 1.00 84.31 106 GLU A N 1
ATOM 835 C CA . GLU A 1 106 ? 3.566 -1.071 12.939 1.00 84.31 106 GLU A CA 1
ATOM 836 C C . GLU A 1 106 ? 3.338 -0.831 11.445 1.00 84.31 106 GLU A C 1
ATOM 838 O O . GLU A 1 106 ? 4.217 -1.108 10.612 1.00 84.31 106 GLU A O 1
ATOM 843 N N . PHE A 1 107 ? 2.200 -0.225 11.095 1.00 74.56 107 PHE A N 1
ATOM 844 C CA . PHE A 1 107 ? 1.881 0.137 9.719 1.00 74.56 107 PHE A CA 1
ATOM 845 C C . PHE A 1 107 ? 2.910 1.115 9.135 1.00 74.56 107 PHE A C 1
ATOM 847 O O . PHE A 1 107 ? 3.382 0.940 8.004 1.00 74.56 107 PHE A O 1
ATOM 854 N N . ASN A 1 108 ? 3.325 2.123 9.906 1.00 81.12 108 ASN A N 1
ATOM 855 C CA . ASN A 1 108 ? 4.350 3.082 9.494 1.00 81.12 108 ASN A CA 1
ATOM 856 C C . ASN A 1 108 ? 5.720 2.416 9.290 1.00 81.12 108 ASN A C 1
ATOM 858 O O . ASN A 1 108 ? 6.405 2.699 8.296 1.00 81.12 108 ASN A O 1
ATOM 862 N N . SER A 1 109 ? 6.101 1.496 10.177 1.00 86.88 109 SER A N 1
ATOM 863 C CA . SER A 1 109 ? 7.322 0.691 10.063 1.00 86.88 109 SER A CA 1
ATOM 864 C C . SER A 1 109 ? 7.317 -0.161 8.791 1.00 86.88 109 SER A C 1
ATOM 866 O O . SER A 1 109 ? 8.284 -0.150 8.015 1.00 86.88 109 SER A O 1
ATOM 868 N N . LEU A 1 110 ? 6.202 -0.839 8.504 1.00 82.62 110 LEU A N 1
ATOM 869 C CA . LEU A 1 110 ? 6.044 -1.639 7.292 1.00 82.62 110 LEU A CA 1
ATOM 870 C C . LEU A 1 110 ? 6.086 -0.766 6.031 1.00 82.62 110 LEU A C 1
ATOM 872 O O . LEU A 1 110 ? 6.832 -1.062 5.091 1.00 82.62 110 LEU A O 1
ATOM 876 N N . ARG A 1 111 ? 5.367 0.362 6.026 1.00 81.06 111 ARG A N 1
ATOM 877 C CA . ARG A 1 111 ? 5.372 1.335 4.922 1.00 81.06 111 ARG A CA 1
ATOM 878 C C . ARG A 1 111 ? 6.780 1.854 4.634 1.00 81.06 111 ARG A C 1
ATOM 880 O O . ARG A 1 111 ? 7.147 2.002 3.465 1.00 81.06 111 ARG A O 1
ATOM 887 N N . LYS A 1 112 ? 7.586 2.106 5.671 1.00 91.44 112 LYS A N 1
ATOM 888 C CA . LYS A 1 112 ? 8.995 2.501 5.530 1.00 91.44 112 LYS A CA 1
ATOM 889 C C . LYS A 1 112 ? 9.817 1.403 4.847 1.00 91.44 112 LYS A C 1
ATOM 891 O O . LYS A 1 112 ? 10.474 1.689 3.846 1.00 91.44 112 LYS A O 1
ATOM 896 N N . LYS A 1 113 ? 9.711 0.149 5.302 1.00 90.69 113 LYS A N 1
ATOM 897 C CA . LYS A 1 113 ? 10.407 -1.002 4.688 1.00 90.69 113 LYS A CA 1
ATOM 898 C C . LYS A 1 113 ? 10.028 -1.193 3.215 1.00 90.69 113 LYS A C 1
ATOM 900 O O . LYS A 1 113 ? 10.899 -1.417 2.373 1.00 90.69 113 LYS A O 1
ATOM 905 N N . VAL A 1 114 ? 8.743 -1.059 2.881 1.00 88.00 114 VAL A N 1
ATOM 906 C CA . VAL A 1 114 ? 8.253 -1.149 1.493 1.00 88.00 114 VAL A CA 1
ATOM 907 C C . VAL A 1 114 ? 8.834 -0.025 0.631 1.00 88.00 114 VAL A C 1
ATOM 909 O O . VAL A 1 114 ? 9.332 -0.292 -0.465 1.00 88.00 114 VAL A O 1
ATOM 912 N N . LYS A 1 115 ? 8.843 1.218 1.132 1.00 89.25 115 LYS A N 1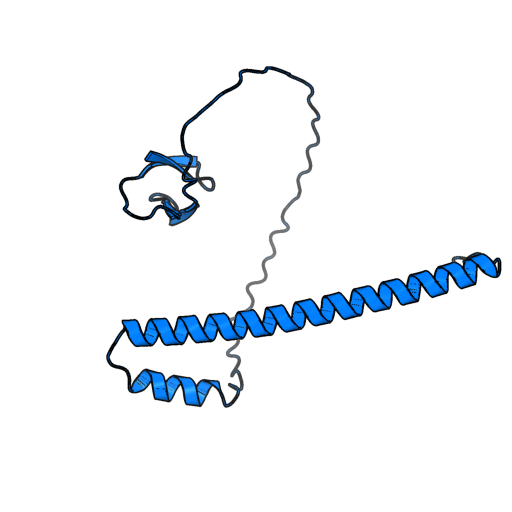
ATOM 913 C CA . LYS A 1 115 ? 9.458 2.361 0.433 1.00 89.25 115 LYS A CA 1
ATOM 914 C C . LYS A 1 115 ? 10.951 2.141 0.179 1.00 89.25 115 LYS A C 1
ATOM 916 O O . LYS A 1 115 ? 11.412 2.361 -0.939 1.00 89.25 115 LYS A O 1
ATOM 921 N N . GLU A 1 116 ? 11.699 1.673 1.174 1.00 93.25 116 GLU A N 1
ATOM 922 C CA . GLU A 1 116 ? 13.129 1.374 1.029 1.00 93.25 116 GLU A CA 1
ATOM 923 C C . GLU A 1 116 ? 13.380 0.283 -0.021 1.00 93.25 116 GLU A C 1
ATOM 925 O O . GLU A 1 116 ? 14.253 0.439 -0.880 1.00 93.25 116 GLU A O 1
ATOM 930 N N . LYS A 1 117 ? 12.580 -0.792 -0.015 1.00 93.81 117 LYS A N 1
ATOM 931 C CA . LYS A 1 117 ? 12.663 -1.860 -1.023 1.00 93.81 117 LYS A CA 1
ATOM 932 C C . LYS A 1 117 ? 12.371 -1.336 -2.433 1.00 93.81 117 LYS A C 1
ATOM 934 O O . LYS A 1 117 ? 13.100 -1.669 -3.365 1.00 93.81 117 LYS A O 1
ATOM 939 N N . ALA A 1 118 ? 11.362 -0.478 -2.587 1.00 87.06 118 ALA A N 1
ATOM 940 C CA . ALA A 1 118 ? 11.028 0.138 -3.870 1.00 87.06 118 ALA A CA 1
ATOM 941 C C . ALA A 1 118 ? 12.157 1.041 -4.401 1.00 87.06 118 ALA A C 1
ATOM 943 O O . ALA A 1 118 ? 12.461 1.017 -5.595 1.00 87.06 118 ALA A O 1
ATOM 944 N N . ILE A 1 119 ? 12.816 1.807 -3.523 1.00 94.00 119 ILE A N 1
ATOM 945 C CA . ILE A 1 119 ? 13.974 2.636 -3.894 1.00 94.00 119 ILE A CA 1
ATOM 946 C C . ILE A 1 119 ? 15.142 1.761 -4.367 1.00 94.00 119 ILE A C 1
ATOM 948 O O . ILE A 1 119 ? 15.741 2.066 -5.399 1.00 94.00 119 ILE A O 1
ATOM 952 N N . ARG A 1 120 ? 15.444 0.663 -3.659 1.00 93.19 120 ARG A N 1
ATOM 953 C CA . ARG A 1 120 ? 16.505 -0.281 -4.058 1.00 93.19 120 ARG A CA 1
ATOM 954 C C . ARG A 1 120 ? 16.247 -0.861 -5.447 1.00 93.19 120 ARG A C 1
ATOM 956 O O . ARG A 1 120 ? 17.089 -0.703 -6.323 1.00 93.19 120 ARG A O 1
ATOM 963 N N . LEU A 1 121 ? 15.049 -1.400 -5.680 1.00 93.38 121 LEU A N 1
ATOM 964 C CA . LEU A 1 121 ? 14.667 -1.958 -6.983 1.00 93.38 121 LEU A CA 1
ATOM 965 C C . LEU A 1 121 ? 14.761 -0.926 -8.113 1.00 93.38 121 LEU A C 1
ATOM 967 O O . LEU A 1 121 ? 15.229 -1.239 -9.204 1.00 93.38 121 LEU A O 1
ATOM 971 N N . ARG A 1 122 ? 14.365 0.326 -7.856 1.00 92.94 122 ARG A N 1
ATOM 972 C CA . ARG A 1 122 ? 14.505 1.411 -8.836 1.00 92.94 122 ARG A CA 1
ATOM 973 C C . ARG A 1 122 ? 15.970 1.674 -9.190 1.00 92.94 122 ARG A C 1
ATOM 975 O O . ARG A 1 122 ? 16.274 1.928 -10.355 1.00 92.94 122 ARG A O 1
ATOM 982 N N . ASN A 1 123 ? 16.866 1.650 -8.208 1.00 96.19 123 ASN A N 1
ATOM 983 C CA . ASN A 1 123 ? 18.296 1.852 -8.439 1.00 96.19 123 ASN A CA 1
ATOM 984 C C . ASN A 1 123 ? 18.916 0.674 -9.196 1.00 96.19 123 ASN A C 1
ATOM 986 O O . ASN A 1 123 ? 19.684 0.899 -10.131 1.00 96.19 123 ASN A O 1
ATOM 990 N N . ASP A 1 124 ? 18.528 -0.554 -8.857 1.00 95.44 124 ASP A N 1
ATOM 991 C CA . ASP A 1 124 ? 18.959 -1.751 -9.579 1.00 95.44 124 ASP A CA 1
ATOM 992 C C . ASP A 1 124 ? 18.499 -1.699 -11.038 1.00 95.44 124 ASP A C 1
ATOM 994 O O . ASP A 1 124 ? 19.303 -1.898 -11.945 1.00 95.44 124 ASP A O 1
ATOM 998 N N . LEU A 1 125 ? 17.246 -1.309 -11.292 1.00 95.31 125 LEU A N 1
ATOM 999 C CA . LEU A 1 125 ? 16.726 -1.139 -12.650 1.00 95.31 125 LEU A CA 1
ATOM 1000 C C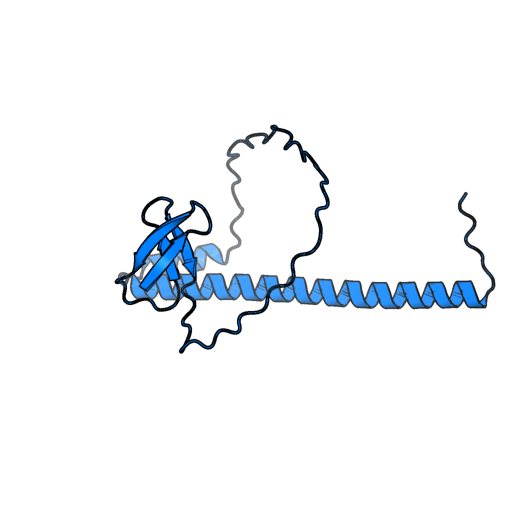 . LEU A 1 125 ? 17.531 -0.102 -13.449 1.00 95.31 125 LEU A C 1
ATOM 1002 O O . LEU A 1 125 ? 17.859 -0.330 -14.611 1.00 95.31 125 LEU A O 1
ATOM 1006 N N . LYS A 1 126 ? 17.894 1.029 -12.829 1.00 95.88 126 LYS A N 1
ATOM 1007 C CA . LYS A 1 126 ? 18.770 2.031 -13.465 1.00 95.88 126 LYS A CA 1
ATOM 1008 C C . LYS A 1 126 ? 20.149 1.457 -13.788 1.00 95.88 126 LYS A C 1
ATOM 1010 O O . LYS A 1 126 ? 20.706 1.774 -14.837 1.00 95.88 126 LYS A O 1
ATOM 1015 N N . LYS A 1 127 ? 20.699 0.624 -12.901 1.00 97.06 127 LYS A N 1
ATOM 1016 C CA . LYS A 1 127 ? 21.981 -0.051 -13.118 1.00 97.06 127 LYS A CA 1
ATOM 1017 C C . LYS A 1 127 ? 21.901 -1.027 -14.294 1.00 97.06 127 LYS A C 1
ATOM 1019 O O . LYS A 1 127 ? 22.792 -0.990 -15.135 1.00 97.06 127 LYS A O 1
ATOM 1024 N N . TYR A 1 128 ? 20.842 -1.833 -14.385 1.00 93.81 128 TYR A N 1
ATOM 1025 C CA . TYR A 1 128 ? 20.635 -2.751 -15.510 1.00 93.81 128 TYR A CA 1
ATOM 1026 C C . TYR A 1 128 ? 20.506 -2.012 -16.840 1.00 93.81 128 TYR A C 1
ATOM 1028 O O . TYR A 1 128 ? 21.246 -2.331 -17.761 1.00 93.81 128 TYR A O 1
ATOM 1036 N N . LYS A 1 129 ? 19.693 -0.951 -16.906 1.00 95.00 129 LYS A N 1
ATOM 1037 C CA . LYS A 1 129 ? 19.579 -0.113 -18.115 1.00 95.00 129 LYS A CA 1
ATOM 1038 C C . LYS A 1 129 ? 20.913 0.494 -18.547 1.00 95.00 129 LYS A C 1
ATOM 1040 O O . LYS A 1 129 ? 21.214 0.583 -19.726 1.00 95.00 129 LYS A O 1
ATOM 1045 N N . LYS A 1 130 ? 21.749 0.902 -17.586 1.00 96.00 130 LYS A N 1
ATOM 1046 C CA . LYS A 1 130 ? 23.097 1.391 -17.902 1.00 96.00 130 LYS A CA 1
ATOM 1047 C C . LYS A 1 130 ? 23.969 0.294 -18.521 1.00 96.00 130 LYS A C 1
ATOM 1049 O O . LYS A 1 130 ? 24.759 0.592 -19.406 1.00 96.00 130 LYS A O 1
ATOM 1054 N N . ILE A 1 131 ? 23.867 -0.940 -18.030 1.00 94.50 131 ILE A N 1
ATOM 1055 C CA . ILE A 1 131 ? 24.611 -2.082 -18.579 1.00 94.50 131 ILE A CA 1
ATOM 1056 C C . ILE A 1 131 ? 24.110 -2.418 -19.986 1.00 94.50 131 ILE A C 1
ATOM 1058 O O . ILE A 1 131 ? 24.933 -2.613 -20.870 1.00 94.50 131 ILE A O 1
ATOM 1062 N N . GLU A 1 132 ? 22.795 -2.438 -20.190 1.00 92.06 132 GLU A N 1
ATOM 1063 C CA . GLU A 1 132 ? 22.149 -2.665 -21.487 1.00 92.06 132 GLU A CA 1
ATOM 1064 C C . GLU A 1 132 ? 22.664 -1.680 -22.546 1.00 92.06 132 GLU A C 1
ATOM 1066 O O . GLU A 1 132 ? 23.249 -2.111 -23.536 1.00 92.06 132 GLU A O 1
ATOM 1071 N N . ASN A 1 133 ? 22.631 -0.374 -22.256 1.00 93.31 133 ASN A N 1
ATOM 1072 C CA . ASN A 1 133 ? 23.182 0.649 -23.153 1.00 93.31 133 ASN A CA 1
ATOM 1073 C C . ASN A 1 133 ? 24.673 0.419 -23.480 1.00 93.31 133 ASN A C 1
ATOM 1075 O O . ASN A 1 133 ? 25.104 0.625 -24.608 1.00 93.31 133 ASN A O 1
ATOM 1079 N N . LEU A 1 134 ? 25.482 -0.018 -22.504 1.00 94.38 134 LEU A N 1
ATOM 1080 C CA . LEU A 1 134 ? 26.910 -0.294 -22.725 1.00 94.38 134 LEU A CA 1
ATOM 1081 C C . LEU A 1 134 ? 27.152 -1.535 -23.596 1.00 94.38 134 LEU A C 1
ATOM 1083 O O . LEU A 1 134 ? 28.198 -1.628 -24.240 1.00 94.38 134 LEU A O 1
ATOM 1087 N N . LEU A 1 135 ? 26.247 -2.514 -23.567 1.00 92.06 135 LEU A N 1
ATOM 1088 C CA . LEU A 1 135 ? 26.318 -3.696 -24.427 1.00 92.06 135 LEU A CA 1
ATOM 1089 C C . LEU A 1 135 ? 25.917 -3.340 -25.860 1.00 92.06 135 LEU A C 1
ATOM 1091 O O . LEU A 1 135 ? 26.626 -3.727 -26.792 1.00 92.06 135 LEU A O 1
ATOM 1095 N N . GLU A 1 136 ? 24.863 -2.536 -26.019 1.00 90.12 136 GLU A N 1
ATOM 1096 C CA . GLU A 1 136 ? 24.439 -1.987 -27.312 1.00 90.12 136 GLU A CA 1
ATOM 1097 C C . GLU A 1 136 ? 25.554 -1.156 -27.965 1.00 90.12 136 GLU A C 1
ATOM 1099 O O . GLU A 1 136 ? 25.910 -1.404 -29.116 1.00 90.12 136 GLU A O 1
ATOM 1104 N N . GLU A 1 137 ? 26.187 -0.237 -27.222 1.00 92.81 137 GLU A N 1
ATOM 1105 C CA . GLU A 1 137 ? 27.312 0.581 -27.716 1.00 92.81 137 GLU A CA 1
ATOM 1106 C C . GLU A 1 137 ? 28.501 -0.261 -28.197 1.00 92.81 137 GLU A C 1
ATOM 1108 O O . GLU A 1 137 ? 29.235 0.139 -29.102 1.00 92.81 137 GLU A O 1
ATOM 1113 N N . LYS A 1 138 ? 28.713 -1.433 -27.593 1.00 93.62 138 LYS A N 1
ATOM 1114 C CA . LYS A 1 138 ? 29.796 -2.345 -27.973 1.00 93.62 138 LYS A CA 1
ATOM 1115 C C . LYS A 1 138 ? 29.414 -3.294 -29.109 1.00 93.62 138 LYS A C 1
ATOM 1117 O O . LYS A 1 138 ? 30.266 -4.087 -29.510 1.00 93.62 138 LYS A O 1
ATOM 1122 N N . GLY A 1 139 ? 28.178 -3.240 -29.608 1.00 90.06 139 GLY A N 1
ATOM 1123 C CA . GLY A 1 139 ? 27.676 -4.145 -30.643 1.00 90.06 139 GLY A CA 1
ATOM 1124 C C . GLY A 1 139 ? 27.585 -5.599 -30.177 1.00 90.06 139 GLY A C 1
ATOM 1125 O O . GLY A 1 139 ? 27.755 -6.514 -30.981 1.00 90.06 139 GLY A O 1
ATOM 1126 N N . TRP A 1 140 ? 27.390 -5.829 -28.875 1.00 81.50 140 TRP A N 1
ATOM 1127 C CA . TRP A 1 140 ? 27.200 -7.176 -28.342 1.00 81.50 140 TRP A CA 1
ATOM 1128 C C . TRP A 1 140 ? 25.741 -7.583 -28.539 1.00 81.50 140 TRP A C 1
ATOM 1130 O O . TRP A 1 140 ? 24.876 -7.189 -27.761 1.00 81.50 140 TRP A O 1
ATOM 1140 N N . GLU A 1 141 ? 25.465 -8.391 -29.562 1.00 78.25 141 GLU A N 1
ATOM 1141 C CA . GLU A 1 141 ? 24.178 -9.077 -29.669 1.00 78.25 141 GLU A CA 1
ATOM 1142 C C . GLU A 1 141 ? 24.126 -10.228 -28.658 1.00 78.25 141 GLU A C 1
ATOM 1144 O O . GLU A 1 141 ? 25.027 -11.068 -28.576 1.00 78.25 141 GLU A O 1
ATOM 1149 N N . TYR A 1 142 ? 23.067 -10.251 -27.850 1.00 65.69 142 TYR A N 1
ATOM 1150 C CA . TYR A 1 142 ? 22.807 -11.332 -26.910 1.00 65.69 142 TYR A CA 1
ATOM 1151 C C . TYR A 1 142 ? 22.481 -12.609 -27.697 1.00 65.69 142 TYR A C 1
ATOM 1153 O O . TYR A 1 142 ? 21.388 -12.741 -28.240 1.00 65.69 142 TYR A O 1
ATOM 1161 N N . SER A 1 143 ? 23.420 -13.557 -27.785 1.00 75.94 143 SER A N 1
ATOM 1162 C CA . SER A 1 143 ? 23.116 -14.878 -28.341 1.00 75.94 143 SER A CA 1
ATOM 1163 C C . SER A 1 143 ? 22.457 -15.735 -27.257 1.00 75.94 143 SER A C 1
ATOM 1165 O O . SER A 1 143 ? 23.149 -16.228 -26.361 1.00 75.94 143 SER A O 1
ATOM 1167 N N . GLU A 1 144 ? 21.138 -15.921 -27.324 1.00 67.19 144 GLU A N 1
ATOM 1168 C CA . GLU A 1 144 ? 20.464 -16.981 -26.567 1.00 67.19 144 GLU A CA 1
ATOM 1169 C C . GLU A 1 144 ? 21.069 -18.329 -26.985 1.00 67.19 144 GLU A C 1
ATOM 1171 O O . GLU A 1 144 ? 21.110 -18.660 -28.172 1.00 67.19 144 GLU A O 1
ATOM 1176 N N . ARG A 1 145 ? 21.617 -19.072 -26.022 1.00 51.53 145 ARG A N 1
ATOM 1177 C CA . ARG A 1 145 ? 22.282 -20.358 -26.243 1.00 51.53 145 ARG A CA 1
ATOM 1178 C C . ARG A 1 145 ? 21.658 -21.430 -25.372 1.00 51.53 145 ARG A C 1
ATOM 1180 O O . ARG A 1 145 ? 21.328 -21.102 -24.211 1.00 51.53 145 ARG A O 1
#

pLDDT: mean 71.69, std 20.15, range [34.94, 97.06]

Secondary structure (DSSP, 8-state):
-EEE-TTT--EEE---S-SSEEE-TTT--EEE--------------------------------------------THHHHHHHHHHT---HHHHHHHHHHHHHHHHHHHHHHHHHHHHHHHHHHHHHHHHHHHHHHTT------